Protein AF-A0A4R7EZG1-F1 (afdb_monomer_lite)

Secondary structure (DSSP, 8-state):
----HHHHHHHHHHHT--HHHHHHHHHTS--SHHHHHHHHHHHHHHHHHHHHHHH-

Sequence (56 aa):
MNYNTVVVNRLTEKYGVTRRFVIMSLSGDRESEVSDAIAKDYRLMSKTIDNLLKTM

Organism: NCBI:txid1323422

Foldseek 3Di:
DDADPVLLVVLCVVLVHDSVLLVCLCVVVDDDPSSVVSNVSSVVVVVVVVVVVVVD

pLDDT: mean 93.95, std 7.36, range [59.44, 98.19]

Radius of gyration: 11.41 Å; chains: 1; bounding box: 30×16×29 Å

Structure (mmCIF, N/CA/C/O backbone):
data_AF-A0A4R7EZG1-F1
#
_entry.id   AF-A0A4R7EZG1-F1
#
loop_
_atom_site.group_PDB
_atom_site.id
_atom_site.type_symbol
_atom_site.label_atom_id
_atom_site.label_alt_id
_atom_site.label_comp_id
_atom_site.label_asym_id
_atom_site.label_entity_id
_atom_site.label_seq_id
_atom_site.pdbx_PDB_ins_code
_atom_site.Cartn_x
_atom_site.Cartn_y
_atom_site.Cartn_z
_atom_site.occupancy
_atom_site.B_iso_or_equiv
_atom_site.auth_seq_id
_atom_site.auth_comp_id
_atom_site.auth_asym_id
_atom_site.auth_atom_id
_atom_site.pdbx_PDB_model_num
ATOM 1 N N . MET A 1 1 ? 6.461 -8.955 9.086 1.00 59.44 1 MET A N 1
ATOM 2 C CA . MET A 1 1 ? 5.624 -7.744 8.934 1.00 59.44 1 MET A CA 1
ATOM 3 C C . MET A 1 1 ? 4.202 -8.191 8.647 1.00 59.44 1 MET A C 1
ATOM 5 O O . MET A 1 1 ? 4.017 -8.956 7.708 1.00 59.44 1 MET A O 1
ATOM 9 N N . ASN A 1 2 ? 3.230 -7.806 9.477 1.00 84.69 2 ASN A N 1
ATOM 10 C CA . ASN A 1 2 ? 1.831 -8.188 9.283 1.00 84.69 2 ASN A CA 1
ATOM 11 C C . ASN A 1 2 ? 1.087 -6.999 8.660 1.00 84.69 2 ASN A C 1
ATOM 13 O O . ASN A 1 2 ? 0.714 -6.064 9.362 1.00 84.69 2 ASN A O 1
ATOM 17 N N . TYR A 1 3 ? 0.980 -6.987 7.331 1.00 93.00 3 TYR A N 1
ATOM 18 C CA . TYR A 1 3 ? 0.262 -5.940 6.604 1.00 93.00 3 TYR A CA 1
ATOM 19 C C . TYR A 1 3 ? -1.214 -6.303 6.466 1.00 93.00 3 TYR A C 1
ATOM 21 O O . TYR A 1 3 ? -1.555 -7.476 6.304 1.00 93.00 3 TYR A O 1
ATOM 29 N N . ASN A 1 4 ? -2.086 -5.296 6.473 1.00 93.81 4 ASN A N 1
ATOM 30 C CA . ASN A 1 4 ? -3.512 -5.492 6.260 1.00 93.81 4 ASN A CA 1
ATOM 31 C C . ASN A 1 4 ? -3.750 -6.065 4.850 1.00 93.81 4 ASN A C 1
ATOM 33 O O . ASN A 1 4 ? -3.469 -5.415 3.842 1.00 93.81 4 ASN A O 1
ATOM 37 N N . THR A 1 5 ? -4.262 -7.295 4.783 1.00 94.12 5 THR A N 1
ATOM 38 C CA . THR A 1 5 ? -4.442 -8.049 3.534 1.00 94.12 5 THR A CA 1
ATOM 39 C C . THR A 1 5 ? -5.431 -7.388 2.582 1.00 94.12 5 THR A C 1
ATOM 41 O O . THR A 1 5 ? -5.206 -7.403 1.375 1.00 94.12 5 THR A O 1
ATOM 44 N N . VAL A 1 6 ? -6.482 -6.759 3.111 1.00 93.94 6 VAL A N 1
ATOM 45 C CA . VAL A 1 6 ? -7.488 -6.043 2.316 1.00 93.94 6 VAL A CA 1
ATOM 46 C C . VAL A 1 6 ? -6.860 -4.820 1.653 1.00 93.94 6 VAL A C 1
ATOM 48 O O . VAL A 1 6 ? -7.028 -4.616 0.452 1.00 93.94 6 VAL A O 1
ATOM 51 N N . VAL A 1 7 ? -6.072 -4.047 2.406 1.00 96.44 7 VAL A N 1
ATOM 52 C CA . VAL A 1 7 ? -5.359 -2.877 1.870 1.00 96.44 7 VAL A CA 1
ATOM 53 C C . VAL A 1 7 ? -4.339 -3.308 0.815 1.00 96.44 7 VAL A C 1
ATOM 55 O O . VAL A 1 7 ? -4.277 -2.712 -0.256 1.00 96.44 7 VAL A O 1
ATOM 58 N N . VAL A 1 8 ? -3.577 -4.377 1.068 1.00 97.31 8 VAL A N 1
ATOM 59 C CA . VAL A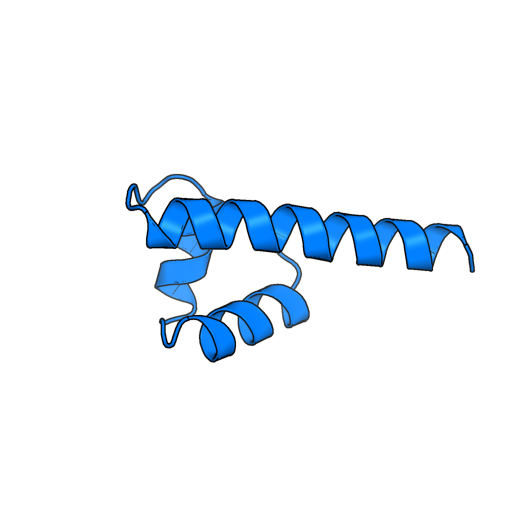 1 8 ? -2.606 -4.907 0.096 1.00 97.31 8 VAL A CA 1
ATOM 60 C C . VAL A 1 8 ? -3.293 -5.336 -1.202 1.00 97.31 8 VAL A C 1
ATOM 62 O O . VAL A 1 8 ? -2.831 -4.951 -2.272 1.00 97.31 8 VAL A O 1
ATOM 65 N N . ASN A 1 9 ? -4.407 -6.068 -1.130 1.00 96.75 9 ASN A N 1
ATOM 66 C CA . ASN A 1 9 ? -5.156 -6.479 -2.320 1.00 96.75 9 ASN A CA 1
ATOM 67 C C . ASN A 1 9 ? -5.686 -5.260 -3.097 1.00 96.75 9 ASN A C 1
ATOM 69 O O . ASN A 1 9 ? -5.520 -5.174 -4.315 1.00 96.75 9 ASN A O 1
ATOM 73 N N . ARG A 1 10 ? -6.217 -4.254 -2.394 1.00 97.06 10 ARG A N 1
ATOM 74 C CA . ARG A 1 10 ? -6.682 -3.008 -3.019 1.00 97.06 10 ARG A CA 1
ATOM 75 C C . ARG A 1 10 ? -5.563 -2.268 -3.754 1.00 97.06 10 ARG A C 1
ATOM 77 O O . ARG A 1 10 ? -5.790 -1.717 -4.827 1.00 97.06 10 ARG A O 1
ATOM 84 N N . LEU A 1 11 ? -4.355 -2.261 -3.193 1.00 97.94 11 LEU A N 1
ATOM 85 C CA . LEU A 1 11 ? -3.182 -1.659 -3.827 1.00 97.94 11 LEU A CA 1
ATOM 86 C C . LEU A 1 11 ? -2.721 -2.464 -5.048 1.00 97.94 11 LEU A C 1
ATOM 88 O O . LEU A 1 11 ? -2.368 -1.861 -6.057 1.00 97.94 11 LEU A O 1
ATOM 92 N N . THR A 1 12 ? -2.776 -3.801 -5.004 1.00 97.94 12 THR A N 1
ATOM 93 C CA . THR A 1 12 ? -2.459 -4.617 -6.191 1.00 97.94 12 THR A CA 1
ATOM 94 C C . THR A 1 12 ? -3.393 -4.312 -7.359 1.00 97.94 12 THR A C 1
ATOM 96 O O . THR A 1 12 ? -2.918 -4.110 -8.473 1.00 97.94 12 THR A O 1
ATOM 99 N N . GLU A 1 13 ? -4.696 -4.181 -7.093 1.00 97.88 13 GLU A N 1
ATOM 100 C CA . GLU A 1 13 ? -5.696 -3.805 -8.098 1.00 97.88 13 GLU A CA 1
ATOM 101 C C . GLU A 1 13 ? -5.466 -2.384 -8.622 1.00 97.88 13 GLU A C 1
ATOM 103 O O . GLU A 1 13 ? -5.453 -2.165 -9.830 1.00 97.88 13 GLU A O 1
ATOM 108 N N . LYS A 1 14 ? -5.247 -1.416 -7.721 1.00 97.94 14 LYS A N 1
ATOM 109 C CA . LYS A 1 14 ? -5.090 0.001 -8.077 1.00 97.94 14 LYS A CA 1
ATOM 110 C C . LYS A 1 14 ? -3.879 0.257 -8.974 1.00 97.94 14 LYS A C 1
ATOM 112 O O . LYS A 1 14 ? -3.970 1.057 -9.898 1.00 97.94 14 LYS A O 1
ATOM 117 N N . TYR A 1 15 ? -2.748 -0.371 -8.665 1.00 97.25 15 TYR A N 1
ATOM 118 C CA . TYR A 1 15 ? -1.482 -0.112 -9.352 1.00 97.25 15 TYR A CA 1
ATOM 119 C C . TYR A 1 15 ? -1.177 -1.128 -10.460 1.00 97.25 15 TYR A C 1
ATOM 121 O O . TYR A 1 15 ? -0.184 -0.966 -11.162 1.00 97.25 15 TYR A O 1
ATOM 129 N N . GLY A 1 16 ? -2.000 -2.172 -10.628 1.00 97.56 16 GLY A N 1
ATOM 130 C CA . GLY A 1 16 ? -1.765 -3.218 -11.628 1.00 97.56 16 GLY A CA 1
ATOM 131 C C . GLY A 1 16 ? -0.479 -4.011 -11.376 1.00 97.56 16 GLY A C 1
ATOM 132 O O . GLY A 1 16 ? 0.173 -4.458 -12.318 1.00 97.56 16 GLY A O 1
ATOM 133 N N . VAL A 1 17 ? -0.082 -4.161 -10.108 1.00 96.88 17 VAL A N 1
ATOM 134 C CA . VAL A 1 17 ? 1.176 -4.807 -9.705 1.00 96.88 17 VAL A CA 1
ATOM 135 C C . VAL A 1 17 ? 0.931 -6.062 -8.879 1.00 96.88 17 VAL A C 1
ATOM 137 O O . VAL A 1 17 ? -0.134 -6.278 -8.302 1.00 96.88 17 VAL A O 1
ATOM 140 N N . THR A 1 18 ? 1.960 -6.899 -8.770 1.00 97.69 18 THR A N 1
ATOM 141 C CA . THR A 1 18 ? 1.881 -8.114 -7.959 1.00 97.69 18 THR A CA 1
ATOM 142 C C . THR A 1 18 ? 1.877 -7.798 -6.466 1.00 97.69 18 THR A C 1
ATOM 144 O O . THR A 1 18 ? 2.456 -6.813 -6.003 1.00 97.69 18 THR A O 1
ATOM 147 N N . ARG A 1 19 ? 1.315 -8.710 -5.666 1.00 96.81 19 ARG A N 1
ATOM 148 C CA . ARG A 1 19 ? 1.396 -8.632 -4.201 1.00 96.81 19 ARG A CA 1
ATOM 149 C C . ARG A 1 19 ? 2.837 -8.512 -3.713 1.00 96.81 19 ARG A C 1
ATOM 151 O O . ARG A 1 19 ? 3.111 -7.730 -2.811 1.00 96.81 19 ARG A O 1
ATOM 158 N N . ARG A 1 20 ? 3.769 -9.255 -4.322 1.00 96.38 20 ARG A N 1
ATOM 159 C CA . ARG A 1 20 ? 5.193 -9.189 -3.969 1.00 96.38 20 ARG A CA 1
ATOM 160 C C . ARG A 1 20 ? 5.766 -7.793 -4.208 1.00 96.38 20 ARG A C 1
ATOM 162 O O . ARG A 1 20 ? 6.528 -7.332 -3.367 1.00 96.38 20 ARG A O 1
ATOM 169 N N . PHE A 1 21 ? 5.378 -7.125 -5.298 1.00 97.12 21 PHE A N 1
ATOM 170 C CA . PHE A 1 21 ? 5.762 -5.737 -5.559 1.00 97.12 21 PHE A CA 1
ATOM 171 C C . PHE A 1 21 ? 5.296 -4.822 -4.428 1.00 97.12 21 PHE A C 1
ATOM 173 O O . PHE A 1 21 ? 6.125 -4.134 -3.847 1.00 97.12 21 PHE A O 1
ATOM 180 N N . VAL A 1 22 ? 4.011 -4.888 -4.057 1.00 97.50 22 VAL A N 1
ATOM 181 C CA . VAL A 1 22 ? 3.458 -4.091 -2.949 1.00 97.50 22 VAL A CA 1
ATOM 182 C C . VAL A 1 22 ? 4.231 -4.345 -1.657 1.00 97.50 22 VAL A C 1
ATOM 184 O O . VAL A 1 22 ? 4.643 -3.398 -1.007 1.00 97.50 22 VAL A O 1
ATOM 187 N N . ILE A 1 23 ? 4.489 -5.605 -1.296 1.00 96.56 23 ILE A N 1
ATOM 188 C CA . ILE A 1 23 ? 5.228 -5.921 -0.065 1.00 96.56 23 ILE A CA 1
ATOM 189 C C . ILE A 1 23 ? 6.643 -5.332 -0.080 1.00 96.56 23 ILE A C 1
ATOM 191 O O . ILE A 1 23 ? 7.035 -4.743 0.919 1.00 96.56 23 ILE A O 1
ATOM 195 N N . MET A 1 24 ? 7.375 -5.440 -1.195 1.00 96.31 24 MET A N 1
ATOM 196 C CA . MET A 1 24 ? 8.709 -4.832 -1.321 1.00 96.31 24 MET A CA 1
ATOM 197 C C . MET A 1 24 ? 8.653 -3.301 -1.245 1.00 96.31 24 MET A C 1
ATOM 199 O O . MET A 1 24 ? 9.549 -2.674 -0.692 1.00 96.31 24 MET A O 1
ATOM 203 N N . SER A 1 25 ? 7.581 -2.695 -1.760 1.00 96.94 25 SER A N 1
ATOM 204 C CA . SER A 1 25 ? 7.345 -1.259 -1.618 1.00 96.94 25 SER A CA 1
ATOM 205 C C . SER A 1 25 ? 7.075 -0.841 -0.177 1.00 96.94 25 SER A C 1
ATOM 207 O O . SER A 1 25 ? 7.531 0.207 0.265 1.00 96.94 25 SER A O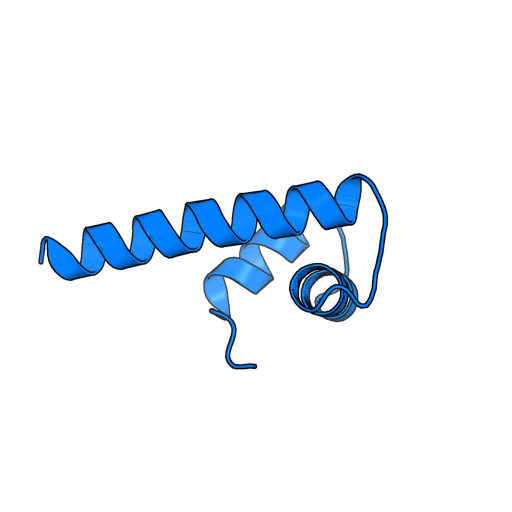 1
ATOM 209 N N . LEU A 1 26 ? 6.362 -1.669 0.587 1.00 96.38 26 LEU A N 1
ATOM 210 C CA . LEU A 1 26 ? 6.076 -1.394 1.994 1.00 96.38 26 LEU A CA 1
ATOM 211 C C . LEU A 1 26 ? 7.260 -1.687 2.924 1.00 96.38 26 LEU A C 1
ATOM 213 O O . LEU A 1 26 ? 7.312 -1.107 4.010 1.00 96.38 26 LEU A O 1
ATOM 217 N N . SER A 1 27 ? 8.166 -2.592 2.544 1.00 94.56 27 SER A N 1
ATOM 218 C CA . SER A 1 27 ? 9.370 -2.916 3.320 1.00 94.56 27 SER A CA 1
ATOM 219 C C . SER A 1 27 ? 10.533 -1.961 3.052 1.00 94.56 27 SER A C 1
ATOM 221 O O . SER A 1 27 ? 11.449 -1.902 3.865 1.00 94.56 27 SER A O 1
ATOM 223 N N . GLY A 1 28 ? 10.483 -1.196 1.956 1.00 92.75 28 GLY A N 1
ATOM 224 C CA . GLY A 1 28 ? 11.583 -0.335 1.516 1.00 92.75 28 GLY A CA 1
ATOM 225 C C . GLY A 1 28 ? 12.629 -1.065 0.669 1.00 92.75 28 GLY A C 1
ATOM 226 O O . GLY A 1 28 ? 13.583 -0.446 0.223 1.00 92.75 28 GLY A O 1
ATOM 227 N N . ASP A 1 29 ? 12.422 -2.351 0.366 1.00 94.00 29 ASP A N 1
ATOM 228 C CA . ASP A 1 29 ? 13.313 -3.138 -0.503 1.00 94.00 29 ASP A CA 1
ATOM 229 C C . ASP A 1 29 ? 13.197 -2.743 -1.991 1.00 94.00 29 ASP A C 1
ATOM 231 O O . ASP A 1 29 ? 13.837 -3.334 -2.863 1.00 94.00 29 ASP A O 1
ATOM 235 N N . ARG A 1 30 ? 12.319 -1.786 -2.311 1.00 92.19 30 ARG A N 1
ATOM 236 C CA . ARG A 1 30 ? 12.092 -1.267 -3.658 1.00 92.19 30 ARG A CA 1
ATOM 237 C C . ARG A 1 30 ? 11.973 0.250 -3.636 1.00 92.19 30 ARG A C 1
ATOM 239 O O . ARG A 1 30 ? 11.056 0.791 -3.021 1.00 92.19 30 ARG A O 1
ATOM 246 N N . GLU A 1 31 ? 12.793 0.898 -4.451 1.00 93.75 31 GLU A N 1
ATOM 247 C CA . GLU A 1 31 ? 12.768 2.342 -4.676 1.00 93.75 31 GLU A CA 1
ATOM 248 C C . GLU A 1 31 ? 12.281 2.632 -6.100 1.00 93.75 31 GLU A C 1
ATOM 250 O O . GLU A 1 31 ? 12.838 2.150 -7.085 1.00 93.75 31 GLU A O 1
ATOM 255 N N . SER A 1 32 ? 11.156 3.337 -6.209 1.00 94.88 32 SER A N 1
ATOM 256 C CA . SER A 1 32 ? 10.601 3.872 -7.460 1.00 94.88 32 SER A CA 1
ATOM 257 C C . SER A 1 32 ? 9.435 4.794 -7.118 1.00 94.88 32 SER A C 1
ATOM 259 O O . SER A 1 32 ? 8.801 4.607 -6.080 1.00 94.88 32 SER A O 1
ATOM 261 N N . GLU A 1 33 ? 9.063 5.695 -8.026 1.00 96.25 33 GLU A N 1
ATOM 262 C CA . GLU A 1 33 ? 7.919 6.600 -7.826 1.00 96.25 33 GLU A CA 1
ATOM 263 C C . GLU A 1 33 ? 6.620 5.847 -7.484 1.00 96.25 33 GLU A C 1
ATOM 265 O O . GLU A 1 33 ? 5.849 6.253 -6.613 1.00 96.25 33 GLU A O 1
ATOM 270 N N . VAL A 1 34 ? 6.396 4.694 -8.126 1.00 96.50 34 VAL A N 1
ATOM 271 C CA . VAL A 1 34 ? 5.240 3.826 -7.849 1.00 96.50 34 VAL A CA 1
ATOM 272 C C . VAL A 1 34 ? 5.330 3.214 -6.450 1.00 96.50 34 VAL A C 1
ATOM 274 O O . VAL A 1 34 ? 4.321 3.115 -5.754 1.00 96.50 34 VAL A O 1
ATOM 277 N N . SER A 1 35 ? 6.531 2.821 -6.020 1.00 97.38 35 SER A N 1
ATOM 278 C CA . SER A 1 35 ? 6.782 2.281 -4.680 1.00 97.38 35 SER A CA 1
ATOM 279 C C . SER A 1 35 ? 6.455 3.301 -3.590 1.00 97.38 35 SER A C 1
ATOM 281 O O . SER A 1 35 ? 5.739 2.987 -2.636 1.00 97.38 35 SER A O 1
ATOM 283 N N . ASP A 1 36 ? 6.896 4.544 -3.784 1.00 97.81 36 ASP A N 1
ATOM 284 C CA . ASP A 1 36 ? 6.652 5.645 -2.853 1.00 97.81 36 ASP A CA 1
ATOM 285 C C . ASP A 1 36 ? 5.159 5.975 -2.764 1.00 97.81 36 ASP A C 1
ATOM 287 O O . ASP A 1 36 ? 4.613 6.171 -1.671 1.00 97.81 36 ASP A O 1
ATOM 291 N N . ALA A 1 37 ? 4.468 5.968 -3.909 1.00 98.06 37 ALA A N 1
ATOM 292 C CA . ALA A 1 37 ? 3.023 6.143 -3.966 1.00 98.06 37 ALA A CA 1
ATOM 293 C C . ALA A 1 37 ? 2.282 5.023 -3.213 1.00 98.06 37 ALA A C 1
ATOM 295 O O . ALA A 1 37 ? 1.406 5.314 -2.397 1.00 98.06 37 ALA A O 1
ATOM 296 N N . ILE A 1 38 ? 2.673 3.757 -3.415 1.00 98.19 38 ILE A N 1
ATOM 297 C CA . ILE A 1 38 ? 2.112 2.598 -2.700 1.00 98.19 38 ILE A CA 1
ATOM 298 C C . ILE A 1 38 ? 2.303 2.746 -1.186 1.00 98.19 38 ILE A C 1
ATOM 300 O O . ILE A 1 38 ? 1.356 2.542 -0.422 1.00 98.19 38 ILE A O 1
ATOM 304 N N . ALA A 1 39 ? 3.505 3.115 -0.736 1.00 97.31 39 ALA A N 1
ATOM 305 C CA . ALA A 1 39 ? 3.803 3.279 0.683 1.00 97.31 39 ALA A CA 1
ATOM 306 C C . ALA A 1 39 ? 2.979 4.408 1.319 1.00 97.31 39 ALA A C 1
ATOM 308 O O . ALA A 1 39 ? 2.447 4.249 2.424 1.00 97.31 39 ALA A O 1
ATOM 309 N N . LYS A 1 40 ? 2.829 5.538 0.619 1.00 97.69 40 LYS A N 1
ATOM 310 C CA . LYS A 1 40 ? 2.006 6.668 1.066 1.00 97.69 40 LYS A CA 1
ATOM 311 C C . LYS A 1 40 ? 0.531 6.283 1.181 1.00 97.69 40 LYS A C 1
ATOM 313 O O . LYS A 1 40 ? -0.085 6.537 2.219 1.00 97.69 40 LYS A O 1
ATOM 318 N N . ASP A 1 41 ? -0.014 5.633 0.160 1.00 97.88 41 ASP A N 1
ATOM 319 C CA . ASP A 1 41 ? -1.418 5.224 0.130 1.00 97.88 41 ASP A CA 1
ATOM 320 C C . ASP A 1 41 ? -1.733 4.169 1.189 1.00 97.88 41 ASP A C 1
ATOM 322 O O . ASP A 1 41 ? -2.745 4.280 1.884 1.00 97.88 41 ASP A O 1
ATOM 326 N N . TYR A 1 42 ? -0.843 3.190 1.385 1.00 97.69 42 TYR A N 1
ATOM 327 C CA . TYR A 1 42 ? -1.000 2.189 2.438 1.00 97.69 42 TYR A CA 1
ATOM 328 C C . TYR A 1 42 ? -1.097 2.837 3.823 1.00 97.69 42 TYR A C 1
ATOM 330 O O . TYR A 1 42 ? -1.975 2.482 4.614 1.00 97.69 42 TYR A O 1
ATOM 338 N N . ARG A 1 43 ? -0.221 3.809 4.122 1.00 96.06 43 ARG A N 1
ATOM 339 C CA . ARG A 1 43 ? -0.235 4.539 5.401 1.00 96.06 43 ARG A CA 1
ATOM 340 C C . ARG A 1 43 ? -1.533 5.318 5.588 1.00 96.06 43 ARG A C 1
ATOM 342 O O . ARG A 1 43 ? -2.098 5.289 6.679 1.00 96.06 43 ARG A O 1
ATOM 349 N N . LEU A 1 44 ? -2.016 5.985 4.538 1.00 96.88 44 LEU A N 1
ATOM 350 C CA . LEU A 1 44 ? -3.264 6.744 4.591 1.00 96.88 44 LEU A CA 1
ATOM 351 C C . LEU A 1 44 ? -4.466 5.825 4.845 1.00 96.88 44 LEU A C 1
ATOM 353 O O . LEU A 1 44 ? -5.239 6.075 5.765 1.00 96.88 44 LEU A O 1
ATOM 357 N N . MET A 1 45 ? -4.589 4.741 4.076 1.00 95.69 45 MET A N 1
ATOM 358 C CA . MET A 1 45 ? -5.674 3.768 4.230 1.00 95.69 45 MET A CA 1
ATOM 359 C C . MET A 1 45 ? -5.653 3.105 5.607 1.00 95.69 45 MET A C 1
ATOM 361 O O . MET A 1 45 ? -6.695 3.012 6.250 1.00 95.69 45 MET A O 1
ATOM 365 N N . SER A 1 46 ? -4.471 2.700 6.082 1.00 93.69 46 SER A N 1
ATOM 366 C CA . SER A 1 46 ? -4.317 2.097 7.411 1.00 93.69 46 SER A CA 1
ATOM 367 C C . SER A 1 46 ? -4.747 3.069 8.508 1.00 93.69 46 SER A C 1
ATOM 369 O O . SER A 1 46 ? -5.548 2.706 9.359 1.00 93.69 46 SER A O 1
ATOM 371 N N . LYS A 1 47 ? -4.324 4.340 8.429 1.00 94.19 47 LYS A N 1
ATOM 372 C CA . LYS A 1 47 ? -4.736 5.378 9.384 1.00 94.19 47 LYS A CA 1
ATOM 373 C C . LYS A 1 47 ? -6.250 5.597 9.384 1.00 94.19 47 LYS A C 1
ATOM 375 O O . LYS A 1 47 ? -6.839 5.766 10.447 1.00 94.19 47 LYS A O 1
ATOM 380 N N . THR A 1 48 ? -6.886 5.605 8.214 1.00 94.00 48 THR A N 1
ATOM 381 C CA . THR A 1 48 ? -8.346 5.736 8.120 1.00 94.00 48 THR A CA 1
ATOM 382 C C . THR A 1 48 ? -9.056 4.545 8.757 1.00 94.00 48 THR A C 1
ATOM 384 O O . THR A 1 48 ? -10.003 4.751 9.510 1.00 94.00 48 THR A O 1
ATOM 387 N N . ILE A 1 49 ? -8.583 3.318 8.514 1.00 92.06 49 ILE A N 1
ATOM 388 C CA . ILE A 1 49 ? -9.128 2.106 9.143 1.00 92.06 49 ILE A CA 1
ATOM 389 C C . ILE A 1 49 ? -8.972 2.178 10.664 1.00 92.06 49 ILE A C 1
ATOM 391 O O . ILE A 1 49 ? -9.951 1.998 11.382 1.00 92.06 49 ILE A O 1
ATOM 395 N N . ASP A 1 50 ? -7.780 2.512 11.155 1.00 91.50 50 ASP A N 1
ATOM 396 C CA . ASP A 1 50 ? -7.513 2.629 12.590 1.00 91.50 50 ASP A CA 1
ATOM 397 C C . ASP A 1 50 ? -8.395 3.697 13.250 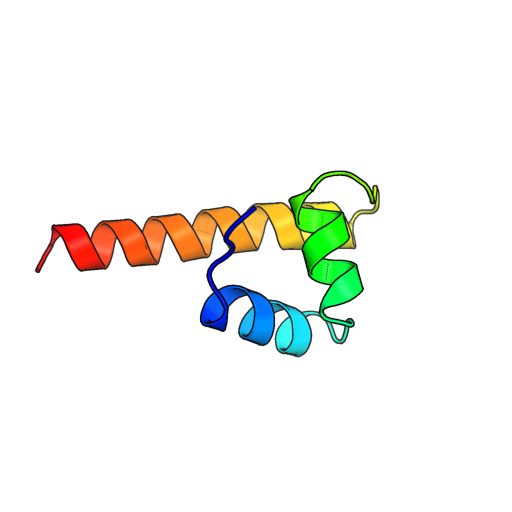1.00 91.50 50 ASP A C 1
ATOM 399 O O . ASP A 1 50 ? -8.874 3.511 14.366 1.00 91.50 50 ASP A O 1
ATOM 403 N N . ASN A 1 51 ? -8.636 4.819 12.567 1.00 94.00 51 ASN A N 1
ATOM 404 C CA . ASN A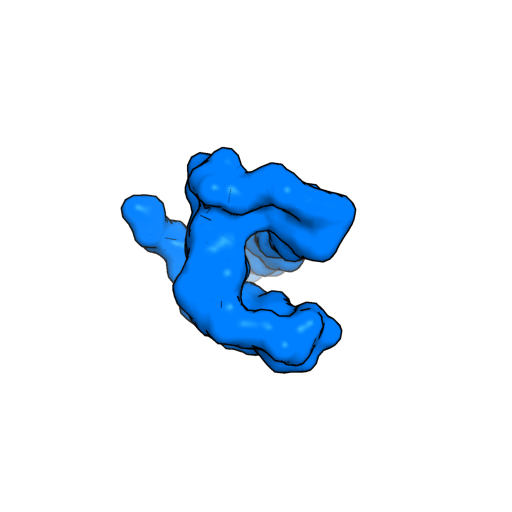 1 51 ? -9.522 5.871 13.061 1.00 94.00 51 ASN A CA 1
ATOM 405 C C . ASN A 1 51 ? -10.987 5.420 13.104 1.00 94.00 51 ASN A C 1
ATOM 407 O O . ASN A 1 51 ? -11.680 5.720 14.074 1.00 94.00 51 ASN A O 1
ATOM 411 N N . LEU A 1 52 ? -11.455 4.693 12.085 1.00 93.44 52 LEU A N 1
ATOM 412 C CA . LEU A 1 52 ? -12.808 4.135 12.064 1.00 93.44 52 LEU A CA 1
ATOM 413 C C . LEU A 1 52 ? -13.006 3.151 13.219 1.00 93.44 52 LEU A C 1
ATOM 415 O O . LEU A 1 52 ? -13.975 3.276 13.958 1.00 93.44 52 LEU A O 1
ATOM 419 N N . LEU A 1 53 ? -12.048 2.243 13.428 1.00 91.00 53 LEU A N 1
ATOM 420 C CA . LEU A 1 53 ? -12.092 1.256 14.510 1.00 91.00 53 LEU A CA 1
ATOM 421 C C . LEU A 1 53 ? -12.040 1.881 15.909 1.00 91.00 53 LEU A C 1
ATOM 423 O O . LEU A 1 53 ? -12.567 1.295 16.841 1.00 91.00 53 LEU A O 1
ATOM 427 N N . LYS A 1 54 ? -11.414 3.053 16.066 1.00 91.25 54 LYS A N 1
ATOM 428 C CA . LYS A 1 54 ? -11.408 3.811 17.332 1.00 91.25 54 LYS A CA 1
ATOM 429 C C . LYS A 1 54 ? -12.691 4.598 17.591 1.00 91.25 54 LYS A C 1
ATOM 431 O O . LYS A 1 54 ? -12.894 5.054 18.710 1.00 91.25 54 LYS A O 1
ATOM 436 N N . THR A 1 55 ? -13.475 4.852 16.546 1.00 78.44 55 THR A N 1
ATOM 437 C CA . THR A 1 55 ? -14.730 5.616 16.634 1.00 78.44 55 THR A CA 1
ATOM 438 C C . THR A 1 55 ? -15.932 4.695 16.879 1.00 78.44 55 THR A C 1
ATOM 440 O O . THR A 1 55 ? -17.002 5.181 17.238 1.00 78.44 55 THR A O 1
ATOM 443 N N . MET A 1 56 ? -15.756 3.383 16.686 1.00 60.31 56 MET A N 1
ATOM 444 C CA . MET A 1 56 ? -16.698 2.336 17.095 1.00 60.31 56 MET A CA 1
ATOM 445 C C . MET A 1 56 ? -16.488 1.967 18.562 1.00 60.31 56 MET A C 1
ATOM 447 O O . MET A 1 56 ? -17.511 1.693 19.225 1.00 60.31 56 MET A O 1
#

=== Feature glossary ===
The features interleaved in this record are:

— What the p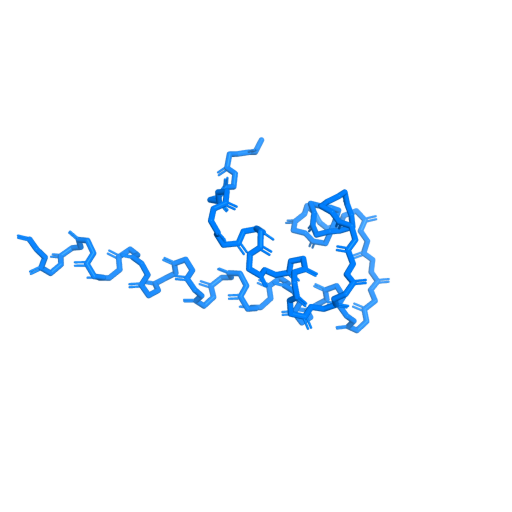rotein is —

Sequence gives the chain of amino acids in standard one-letter code (A=alanine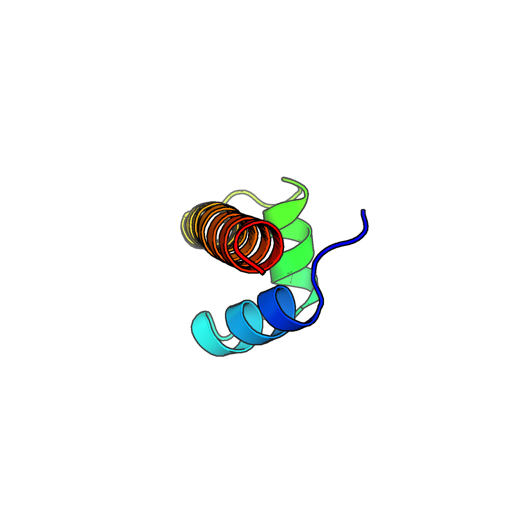, C=cysteine, …, Y=tyrosine), read N→C. It is the only feature that is directly encoded by the gene; all structural features are derived from the folded form of this sequence.

Database cross-references. InterPro integrates a dozen domain/family signature databases into unified entries with residue-range hits. GO terms attach function/process/location labels with evidence codes. CATH codes position the fold in a four-level structural taxonomy. Organism is the NCBI-taxonomy species name.

— Where its atoms are —

Atomic coordinates in PDBx/mmCIF format — the same representation the Protein Data Bank distributes. Each line of the _atom_site loop places one backbone atom in Cartesian space (units: ångströms, origin: arbitrary).

The six renders are orthographic views along the three Cartesian axes in both directions. Representation (cartoon, sticks, or surface) and color scheme (sequence-rainbow or by-chain) vary across proteins so the training set covers all the common visualization conventions.

— Local backbone conformation —

Eight-state secondary structure (DSSP): H is the canonical α-helix, G the tighter 3₁₀-helix, I the wider π-helix; E/B are β-structure, T and S are turns and bends, and '-' is everything else. DSSP derives these from the pattern of main-chain N–H···O=C hydrogen bonds, not from the sequence.

P-SEA three-state annotation labels each residue as helix, strand, or coil based purely on the geometry of the Cα trace. It serves as a fallback when the full backbone (and thus DSSP) is unavailable.

The φ/ψ torsion pair specifies the backbone conformation at each residue. φ rotates about the N–Cα bond, ψ about the Cα–C bond. Steric clashes forbid most of the (φ, ψ) plane — the allowed regions (α-helix basin, β-sheet basin, left-handed helix) are the Ramachandran-allowed regions.

— Global shape and packing —

The geometric summary reports three shape descriptors. Rg (radius of gyration) measures how spread out the Cα atoms are about their centre of mass; compact globular proteins have small Rg, elongated or unfolded ones large. Cα contacts (<8 Å, |i−j|>4) count long-range residue pairs in spatial proximity — high for tightly packed folds, near zero for rods or random coil. The bounding-box extents give the protein's footprint along x, y, z in Å.

Solvent-accessible surface area (SASA) is the area in Å² traced out by the centre of a 1.4 Å probe sphere (a water molecule) rolled over the protein's van der Waals surface (Shrake–Rupley / Lee–Richards construction). Buried residues have near-zero SASA; fully exposed residues can exceed 200 Å². The total SASA scales roughly with the number of surface residues.

The contact map is a binary N×N matrix image: pixel (i, j) is dark where Cα_i and Cα_j are within 8 Å and |i−j|>4. Because the |i−j|>4 filter removes local helical contacts, off-diagonal stripes parallel to the main diagonal indicate parallel β-sheets; stripes perpendicular to it indicate antiparallel β-sheets. The Ramachandran plot scatters every residue's (φ, ψ) pair against the sterically allowed regions. The PAE heatmap renders the predicted-aligned-error matrix.

— Structural neighborhood —

3Di is Foldseek's structural alphabet. Each residue is assigned one of twenty discrete states based on how its Cα sits relative to its spatial (not sequential) neighbors. Aligning 3Di strings finds structural homologs roughly as well as full 3D superposition, but orders of magnitude faster.

Nearest PDB neighbors are the top structural matches found by Foldseek when searching this structure against the entire Protein Data Bank. Each hit reports a TM-score (0 to 1; >0.5 almost always implies the same fold) and an E-value. These are *structural* homologs — they may share no detectable sequence similarity.

— Confidence and disorder —

For AlphaFold models, the B-factor field carries pLDDT — the model's own estimate of local accuracy on a 0–100 scale. Regions with pLDDT<50 should be treated as essentially unmodeled; they often correspond to intrinsically disordered segments.

Crystallographic B-factors measure how much each atom's electron density is smeared out, in Å². They rise in mobile loops and surface residues and fall in the buried interior. In AlphaFold models this column is repurposed to hold pLDDT instead.

Predicted aligned error is AlphaFold's pairwise confidence. Unlike pLDDT (per-residue), PAE is per-residue-pair and captures whether two parts of the structure are correctly placed relative to each other. Units are ångströms of expected positional error.